Protein AF-T1AH25-F1 (afdb_monomer)

Sequence (63 aa):
MSIQTTMSASGPLAHGRRVPLERIRNIGIMAHIDAGKTTTTERVLFYTGRIHKMGEVHEGAAT

Solvent-accessible surface area (backbone atoms only — not comparable to full-atom values): 4632 Å² total; per-residue (Å²): 135,87,83,93,80,78,82,82,86,76,78,89,83,63,82,80,68,95,63,63,72,93,79,63,80,92,82,83,88,82,64,62,90,91,64,46,54,67,63,50,52,46,50,54,34,40,77,70,66,74,37,94,58,92,57,55,66,81,75,73,65,83,122

Organism: NCBI:txid410659

Mean predicted aligned error: 13.29 Å

InterPro domains:
  IPR000795 Translational (tr)-type GTP-binding domain [PF00009] (22-60)
  IPR027417 P-loop containing nucleoside triphosphate hydrolase [G3DSA:3.40.50.300] (25-63)
  IPR027417 P-loop containing nucleoside triphosphate hydrolase [G3DSA:3.40.50.300] (32-60)
  IPR027417 P-loop containing nucleoside triphosphate hydrolase [SSF52540] (20-62)

Foldseek 3Di:
DDDPDDDDDDDPPCPDDPDDPVPDDDDDQDDDVPPCSQVVVQVVCCVVVVDVDRCPRVVDDPD

Secondary structure (DSSP, 8-state):
----------S------SS-GGG---------TTS-HHHHHHHHHHHTTS-SSTTTTTTT---

pLDDT: mean 76.39, std 15.97, range [39.16, 94.75]

Radius of gyration: 22.97 Å; Cα contacts (8 Å, |Δi|>4): 24; chains: 1; bounding box: 26×31×74 Å

Structure (mmCIF, N/CA/C/O backbone):
data_AF-T1AH25-F1
#
_entry.id   AF-T1AH25-F1
#
loop_
_atom_site.group_PDB
_atom_site.id
_atom_site.type_symbol
_atom_site.label_atom_id
_atom_site.label_alt_id
_atom_site.label_comp_id
_atom_site.label_asym_id
_atom_site.label_entity_id
_atom_site.label_seq_id
_atom_site.pdbx_PDB_ins_code
_atom_site.Cartn_x
_atom_site.Cartn_y
_atom_site.Cartn_z
_atom_site.occupancy
_atom_site.B_iso_or_equiv
_atom_site.auth_seq_id
_atom_site.auth_comp_id
_atom_site.auth_asym_id
_atom_site.auth_atom_id
_atom_site.pdbx_PDB_model_num
ATOM 1 N N . MET A 1 1 ? -5.743 -19.472 61.588 1.00 44.00 1 MET A N 1
ATOM 2 C CA . MET A 1 1 ? -6.967 -19.816 60.835 1.00 44.00 1 MET A CA 1
ATOM 3 C C . MET A 1 1 ? -7.415 -18.542 60.132 1.00 44.00 1 MET A C 1
ATOM 5 O O . MET A 1 1 ? -8.212 -17.805 60.677 1.00 44.00 1 MET A O 1
ATOM 9 N N . SER A 1 2 ? -6.753 -18.059 59.082 1.00 48.19 2 SER A N 1
ATOM 10 C CA . SER A 1 2 ? -6.457 -18.70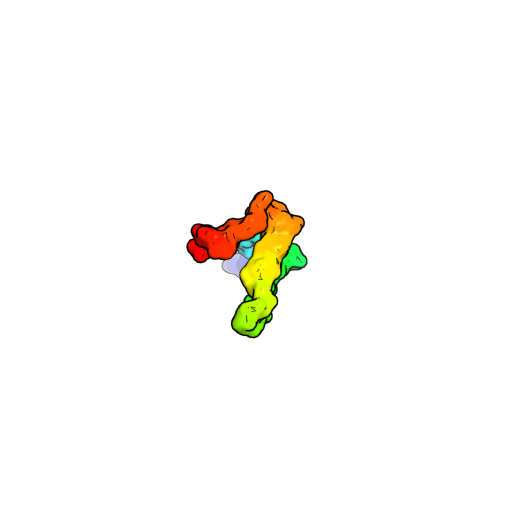3 57.791 1.00 48.19 2 SER A CA 1
ATOM 11 C C . 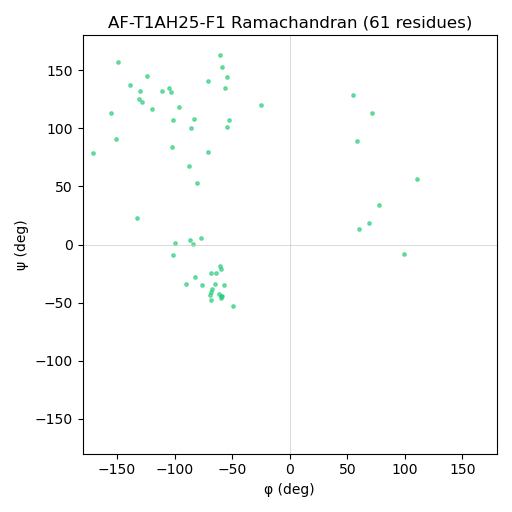SER A 1 2 ? -7.742 -19.123 57.078 1.00 48.19 2 SER A C 1
ATOM 13 O O . SER A 1 2 ? -8.194 -20.230 57.325 1.00 48.19 2 SER A O 1
ATOM 15 N N . ILE A 1 3 ? -8.314 -18.227 56.261 1.00 58.88 3 ILE A N 1
ATOM 16 C CA . ILE A 1 3 ? -8.762 -18.490 54.877 1.00 58.88 3 ILE A CA 1
ATOM 17 C C . ILE A 1 3 ? -9.166 -17.169 54.185 1.00 58.88 3 ILE A C 1
ATOM 19 O O . ILE A 1 3 ? -10.337 -16.836 54.044 1.00 58.88 3 ILE A O 1
ATOM 23 N N . GLN A 1 4 ? -8.177 -16.402 53.721 1.00 58.69 4 GLN A N 1
ATOM 24 C CA . GLN A 1 4 ? -8.370 -15.542 52.549 1.00 58.69 4 GLN A CA 1
ATOM 25 C C . GLN A 1 4 ? -8.087 -16.410 51.321 1.00 58.69 4 GLN A C 1
ATOM 27 O O . GLN A 1 4 ? -6.933 -16.697 51.012 1.00 58.69 4 GLN A O 1
ATOM 32 N N . THR A 1 5 ? -9.130 -16.900 50.654 1.00 62.12 5 THR A N 1
ATOM 33 C CA . THR A 1 5 ? -9.021 -17.521 49.326 1.00 62.12 5 THR A CA 1
ATOM 34 C C . THR A 1 5 ? -10.330 -17.322 48.572 1.00 62.12 5 THR A C 1
ATOM 36 O O . THR A 1 5 ? -11.233 -18.149 48.631 1.00 62.12 5 THR A O 1
ATOM 39 N N . THR A 1 6 ? -10.406 -16.229 47.819 1.00 65.12 6 THR A N 1
ATOM 40 C CA . THR A 1 6 ? -11.109 -16.221 46.538 1.00 65.12 6 THR A CA 1
ATOM 41 C C . THR A 1 6 ? -10.089 -15.857 45.459 1.00 65.12 6 THR A C 1
ATOM 43 O O . THR A 1 6 ? -9.419 -14.829 45.503 1.00 65.12 6 THR A O 1
ATOM 46 N N . MET A 1 7 ? -9.913 -16.837 44.578 1.00 56.75 7 MET A N 1
ATOM 47 C CA . MET A 1 7 ? -9.223 -16.892 43.285 1.00 56.75 7 MET A CA 1
ATOM 48 C C . MET A 1 7 ? -9.12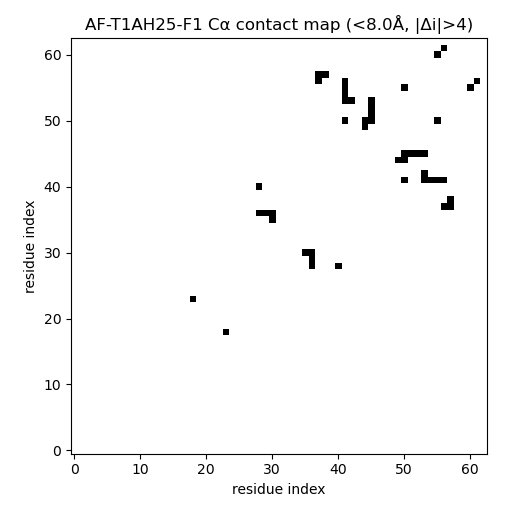9 -15.509 42.612 1.00 56.75 7 MET A C 1
ATOM 50 O O . MET A 1 7 ? -10.119 -14.793 42.527 1.00 56.75 7 MET A O 1
ATOM 54 N N . SER A 1 8 ? -7.934 -14.982 42.341 1.00 62.56 8 SER A N 1
ATOM 55 C CA . SER A 1 8 ? -7.085 -15.240 41.162 1.00 62.56 8 SER A CA 1
ATOM 56 C C . SER A 1 8 ? -7.778 -14.992 39.807 1.00 62.56 8 SER A C 1
ATOM 58 O O . SER A 1 8 ? -8.842 -15.529 39.526 1.00 62.56 8 SER A O 1
ATOM 60 N N . ALA A 1 9 ? -7.087 -14.192 38.980 1.00 60.75 9 ALA A N 1
ATOM 61 C CA . ALA A 1 9 ? -7.460 -13.639 37.670 1.00 60.75 9 ALA A CA 1
ATOM 62 C C . ALA A 1 9 ? -8.537 -12.533 37.743 1.00 60.75 9 ALA A C 1
ATOM 64 O O . ALA A 1 9 ? -9.672 -12.777 38.105 1.00 60.75 9 ALA A O 1
ATOM 65 N N . SER A 1 10 ? -8.274 -11.266 37.431 1.00 57.31 10 SER A N 1
ATOM 66 C CA . SER A 1 10 ? -7.421 -10.730 36.374 1.00 57.31 10 SER A CA 1
ATOM 67 C C . SER A 1 10 ? -6.942 -9.323 36.746 1.00 57.31 10 SER A C 1
ATOM 69 O O . SER A 1 10 ? -7.730 -8.376 36.771 1.00 57.31 10 SER A O 1
ATOM 71 N N . GLY A 1 11 ? -5.639 -9.156 36.981 1.00 54.50 11 GLY A N 1
ATOM 72 C CA . GLY A 1 11 ? -5.030 -7.838 36.797 1.00 54.50 11 GLY A CA 1
ATOM 73 C C . GLY A 1 11 ? -5.243 -7.386 35.344 1.00 54.50 11 GLY A C 1
ATOM 74 O O . GLY A 1 11 ? -5.389 -8.245 34.467 1.00 54.50 11 GLY A O 1
ATOM 75 N N . PRO A 1 12 ? -5.284 -6.077 35.046 1.00 58.22 12 PRO A N 1
ATOM 76 C CA . PRO A 1 12 ? -5.447 -5.598 33.681 1.00 58.22 12 PRO A CA 1
ATOM 77 C C . PRO A 1 12 ? -4.164 -5.872 32.881 1.00 58.22 12 PRO A C 1
ATOM 79 O O . PRO A 1 12 ? -3.345 -4.988 32.656 1.00 58.22 12 PRO A O 1
ATOM 82 N N . LEU A 1 13 ? -3.978 -7.110 32.418 1.00 56.94 13 LEU A N 1
ATOM 83 C CA . LEU A 1 13 ? -2.980 -7.465 31.409 1.00 56.94 13 LEU A CA 1
ATOM 84 C C . LEU A 1 13 ? -3.511 -7.114 30.016 1.00 56.94 13 LEU A C 1
ATOM 86 O O . LEU A 1 13 ? -3.537 -7.941 29.112 1.00 56.94 13 LEU A O 1
ATOM 90 N N . ALA A 1 14 ? -3.941 -5.871 29.827 1.00 56.69 14 ALA A N 1
ATOM 91 C CA . ALA A 1 14 ? -4.150 -5.320 28.502 1.00 56.69 14 ALA A CA 1
ATOM 92 C C . ALA A 1 14 ? -2.954 -4.419 28.213 1.00 56.69 14 ALA A C 1
ATOM 94 O O . ALA A 1 14 ? -3.001 -3.212 28.438 1.00 56.69 14 ALA A O 1
ATOM 95 N N . HIS A 1 15 ? -1.857 -5.016 27.737 1.00 61.34 15 HIS A N 1
ATOM 96 C CA . HIS A 1 15 ? -0.831 -4.250 27.034 1.00 61.34 15 HIS A CA 1
ATOM 97 C C . HIS A 1 15 ? -1.547 -3.476 25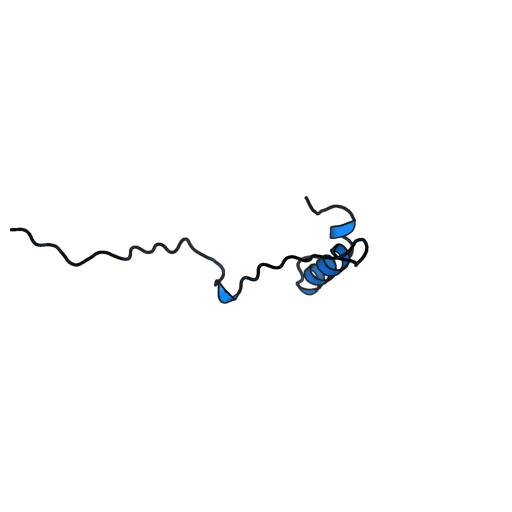.922 1.00 61.34 15 HIS A C 1
ATOM 99 O O . HIS A 1 15 ? -2.069 -4.071 24.978 1.00 61.34 15 HIS A O 1
ATOM 105 N N . GLY A 1 16 ? -1.676 -2.163 26.126 1.00 65.69 16 GLY A N 1
ATOM 106 C CA . GLY A 1 16 ? -2.633 -1.299 25.447 1.00 65.69 16 GLY A CA 1
ATOM 107 C C . GLY A 1 16 ? -2.530 -1.382 23.931 1.00 65.69 16 GLY A C 1
ATOM 108 O O . GLY A 1 16 ? -1.676 -0.749 23.308 1.00 65.69 16 GLY A O 1
ATOM 109 N N . ARG A 1 17 ? -3.440 -2.135 23.311 1.00 66.19 17 ARG A N 1
ATOM 110 C CA . ARG A 1 17 ? -3.569 -2.152 21.859 1.00 66.19 17 ARG A CA 1
ATOM 111 C C . ARG A 1 17 ? -4.424 -0.961 21.444 1.00 66.19 17 ARG A C 1
ATOM 113 O O . ARG A 1 17 ? -5.632 -0.969 21.640 1.00 66.19 17 ARG A O 1
ATOM 120 N N . ARG A 1 18 ? -3.799 0.056 20.839 1.00 79.56 18 ARG A N 1
ATOM 121 C CA . ARG A 1 18 ? -4.496 1.251 20.315 1.00 79.56 18 ARG A CA 1
ATOM 122 C C . ARG A 1 18 ? -5.532 0.935 19.228 1.00 79.56 18 ARG A C 1
ATOM 124 O O . ARG A 1 18 ? -6.383 1.767 18.943 1.00 79.56 18 ARG A O 1
ATOM 131 N N . VAL A 1 19 ? -5.443 -0.240 18.602 1.00 84.88 19 VAL A N 1
ATOM 132 C CA . VAL A 1 19 ? -6.301 -0.652 17.485 1.00 84.88 19 VAL A CA 1
ATOM 133 C C . VAL A 1 19 ? -6.866 -2.051 17.761 1.00 84.88 19 VAL A C 1
ATOM 135 O O . VAL A 1 19 ? -6.071 -2.968 17.983 1.00 84.88 19 VAL A O 1
ATOM 138 N N . PRO A 1 20 ? -8.199 -2.246 17.730 1.00 90.62 20 PRO A N 1
ATOM 139 C CA . PRO A 1 20 ? -8.822 -3.561 17.863 1.00 90.62 20 PRO A CA 1
ATOM 140 C C . PRO A 1 20 ? -8.280 -4.577 16.849 1.00 90.62 20 PRO A C 1
ATOM 142 O O . PRO A 1 20 ? -7.999 -4.230 15.701 1.00 90.62 20 PRO A O 1
ATOM 145 N N . LEU A 1 21 ? -8.160 -5.845 17.259 1.00 88.81 21 LEU A N 1
ATOM 146 C CA . LEU A 1 21 ? -7.662 -6.933 16.403 1.00 88.81 21 LEU A CA 1
ATOM 147 C C . LEU A 1 21 ? -8.480 -7.103 15.116 1.00 88.81 21 LEU A C 1
ATOM 149 O O . LEU A 1 21 ? -7.915 -7.365 14.059 1.00 88.81 21 LEU A O 1
ATOM 153 N N . GLU A 1 22 ? -9.791 -6.880 15.189 1.00 90.81 22 GLU A N 1
ATOM 154 C CA . GLU A 1 22 ? -10.719 -6.931 14.051 1.00 90.81 22 GLU A CA 1
ATOM 155 C C . GLU A 1 22 ? -10.391 -5.927 12.926 1.00 90.81 22 GLU A C 1
ATOM 157 O O . GLU A 1 22 ? -10.793 -6.133 11.781 1.00 90.81 22 GLU A O 1
ATOM 162 N N . ARG A 1 23 ? -9.637 -4.859 13.232 1.00 88.75 23 ARG A N 1
ATOM 163 C CA . ARG A 1 23 ? -9.262 -3.791 12.289 1.00 88.75 23 ARG A CA 1
ATOM 164 C C . ARG A 1 23 ? -7.844 -3.939 11.732 1.00 88.75 23 ARG A C 1
ATOM 166 O O . ARG A 1 23 ? -7.405 -3.086 10.967 1.00 88.75 23 ARG A O 1
ATOM 173 N N . ILE A 1 24 ? -7.116 -4.991 12.107 1.00 91.38 24 ILE A N 1
ATOM 174 C CA . ILE A 1 24 ? -5.753 -5.251 11.631 1.00 91.38 24 ILE A CA 1
ATOM 175 C C . ILE A 1 24 ? -5.790 -6.352 10.570 1.00 91.38 24 ILE A C 1
ATOM 177 O O . ILE A 1 24 ? -6.386 -7.409 10.772 1.00 91.38 24 ILE A O 1
ATOM 181 N N . ARG A 1 25 ? -5.120 -6.113 9.438 1.00 93.12 25 ARG A N 1
ATOM 182 C CA . ARG A 1 25 ? -4.941 -7.088 8.355 1.00 93.12 25 ARG A CA 1
ATOM 183 C C . ARG A 1 25 ? -3.457 -7.190 8.013 1.00 93.12 25 ARG A C 1
ATOM 185 O O . ARG A 1 25 ? -2.842 -6.189 7.665 1.00 93.12 25 ARG A O 1
ATOM 192 N N . ASN A 1 26 ? -2.905 -8.397 8.104 1.00 92.12 26 ASN A N 1
ATOM 193 C CA . ASN A 1 26 ? -1.558 -8.704 7.629 1.00 92.12 26 ASN A CA 1
ATOM 194 C C . ASN A 1 26 ? -1.689 -9.297 6.224 1.00 92.12 26 ASN A C 1
ATOM 196 O O . ASN A 1 26 ? -2.356 -10.318 6.062 1.00 92.12 26 ASN A O 1
ATOM 200 N N . ILE A 1 27 ? -1.109 -8.643 5.218 1.00 92.12 27 ILE A N 1
ATOM 201 C CA . ILE A 1 27 ? -1.234 -9.034 3.809 1.00 92.12 27 ILE A CA 1
ATOM 202 C C . ILE A 1 27 ? 0.167 -9.096 3.200 1.00 92.12 27 ILE A C 1
ATOM 204 O O . ILE A 1 27 ? 0.953 -8.166 3.369 1.00 92.12 27 ILE A O 1
ATOM 208 N N . GLY A 1 28 ? 0.465 -10.184 2.489 1.00 92.38 28 GLY A N 1
ATOM 209 C CA . GLY A 1 28 ? 1.675 -10.332 1.681 1.00 92.38 28 GLY A CA 1
ATOM 210 C C . GLY A 1 28 ? 1.325 -10.345 0.196 1.00 92.38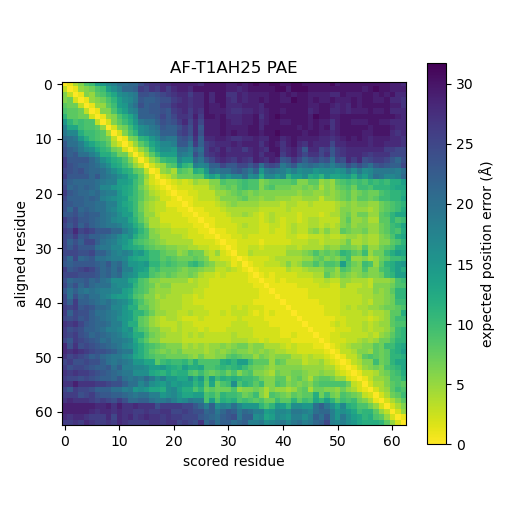 28 GLY A C 1
ATOM 211 O O . GLY A 1 28 ? 0.412 -11.060 -0.212 1.00 92.38 28 GLY A O 1
ATOM 212 N N . ILE A 1 29 ? 2.045 -9.564 -0.610 1.00 91.44 29 ILE A N 1
ATOM 213 C CA . ILE A 1 29 ? 1.863 -9.522 -2.067 1.00 91.44 29 ILE A CA 1
ATOM 214 C C . ILE A 1 29 ? 2.977 -10.358 -2.704 1.00 91.44 29 ILE A C 1
ATOM 216 O O . ILE A 1 29 ? 4.135 -9.945 -2.728 1.00 91.44 29 ILE A O 1
ATOM 220 N N . MET A 1 30 ? 2.624 -11.538 -3.217 1.00 92.50 30 MET A N 1
ATOM 221 C CA . MET A 1 30 ? 3.514 -12.395 -4.006 1.00 92.50 30 MET A CA 1
ATOM 222 C C . MET A 1 30 ? 3.121 -12.312 -5.476 1.00 92.50 30 MET A C 1
ATOM 224 O O . MET A 1 30 ? 1.940 -12.362 -5.807 1.00 92.50 30 MET A O 1
ATOM 228 N N . ALA A 1 31 ? 4.105 -12.169 -6.355 1.00 90.75 31 ALA A N 1
ATOM 229 C CA . ALA A 1 31 ? 3.865 -12.071 -7.786 1.00 90.75 31 ALA A CA 1
ATOM 230 C C . ALA A 1 31 ? 5.047 -12.655 -8.561 1.00 90.75 31 ALA A C 1
ATOM 232 O O . ALA A 1 31 ? 6.167 -12.701 -8.044 1.00 90.75 31 ALA A O 1
ATOM 233 N N . HIS A 1 32 ? 4.786 -13.072 -9.800 1.00 94.75 32 HIS A N 1
ATOM 234 C CA . HIS A 1 32 ? 5.831 -13.437 -10.753 1.00 94.75 32 HIS A CA 1
ATOM 235 C C . HIS A 1 32 ? 6.761 -12.241 -11.039 1.00 94.75 32 HIS A C 1
ATOM 237 O O . HIS A 1 32 ? 6.413 -11.091 -10.742 1.00 94.75 32 HIS A O 1
ATOM 243 N N . ILE A 1 33 ? 7.946 -12.509 -11.600 1.00 89.69 33 ILE A N 1
ATOM 244 C CA . ILE A 1 33 ? 8.865 -11.449 -12.036 1.00 89.69 33 ILE A CA 1
ATOM 245 C C . ILE A 1 33 ? 8.111 -10.542 -13.023 1.00 89.69 33 ILE A C 1
ATOM 247 O O . ILE A 1 33 ? 7.339 -11.023 -13.848 1.00 89.69 33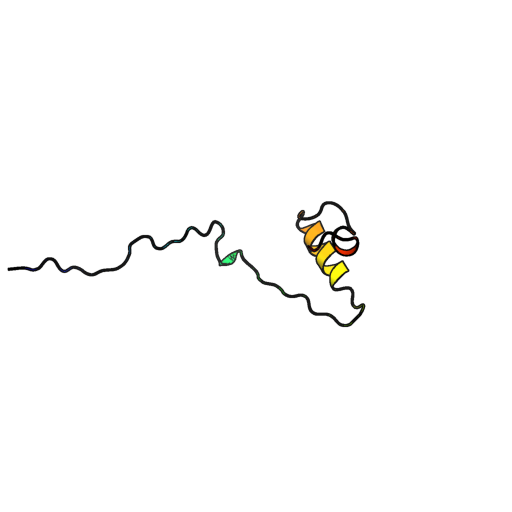 ILE A O 1
ATOM 251 N N . ASP A 1 34 ? 8.252 -9.230 -12.839 1.00 86.44 34 ASP A N 1
ATOM 252 C CA . ASP A 1 34 ? 7.604 -8.178 -13.635 1.00 86.44 34 ASP A CA 1
ATOM 253 C C . ASP A 1 34 ? 6.062 -8.154 -13.640 1.00 86.44 34 ASP A C 1
ATOM 255 O O . ASP A 1 34 ? 5.449 -7.384 -14.372 1.00 86.44 34 ASP A O 1
ATOM 259 N N . ALA A 1 35 ? 5.396 -8.882 -1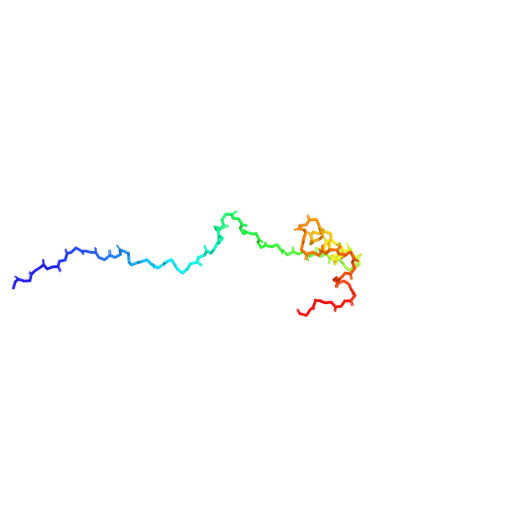2.737 1.00 89.06 35 ALA A N 1
ATOM 260 C CA . ALA A 1 35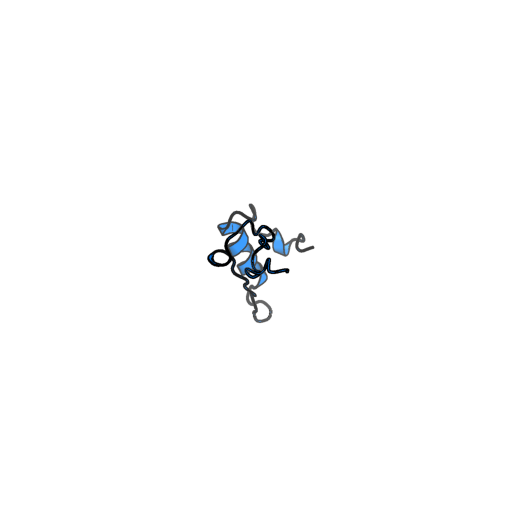 ? 3.933 -8.847 -12.597 1.00 89.06 35 ALA A CA 1
ATOM 261 C C . ALA A 1 35 ? 3.388 -7.594 -11.869 1.00 89.06 35 ALA A C 1
ATOM 263 O O . ALA A 1 35 ? 2.200 -7.512 -11.563 1.00 89.06 35 ALA A O 1
ATOM 264 N N . GLY A 1 36 ? 4.240 -6.616 -11.545 1.00 87.75 36 GLY A N 1
ATOM 265 C CA . GLY A 1 36 ? 3.799 -5.356 -10.934 1.00 87.75 36 GLY A CA 1
ATOM 266 C C . GLY A 1 36 ? 3.482 -5.432 -9.433 1.00 87.75 36 GLY A C 1
ATOM 267 O O . GLY A 1 36 ? 2.606 -4.707 -8.954 1.00 87.75 36 GLY A O 1
ATOM 268 N N . LYS A 1 37 ? 4.205 -6.271 -8.666 1.00 93.44 37 LYS A N 1
ATOM 269 C CA . LYS A 1 37 ? 4.131 -6.323 -7.185 1.00 93.44 37 LYS A CA 1
ATOM 270 C C . LYS A 1 37 ? 4.260 -4.924 -6.574 1.00 93.44 37 LYS A C 1
ATOM 272 O O . LYS A 1 37 ? 3.404 -4.493 -5.809 1.00 93.44 37 LYS A O 1
ATOM 277 N N . THR A 1 38 ? 5.317 -4.212 -6.951 1.00 89.38 38 THR A N 1
ATOM 278 C CA . THR A 1 38 ? 5.648 -2.893 -6.403 1.00 89.38 38 THR A CA 1
ATOM 279 C C . THR A 1 38 ? 4.625 -1.837 -6.834 1.00 89.38 38 THR A C 1
ATOM 281 O O . THR A 1 38 ? 4.133 -1.086 -5.998 1.00 89.38 38 THR A O 1
ATOM 284 N N . THR A 1 39 ? 4.176 -1.864 -8.093 1.00 89.31 39 THR A N 1
ATOM 285 C CA . THR A 1 39 ? 3.139 -0.953 -8.614 1.00 89.31 39 THR A CA 1
ATOM 286 C C . THR A 1 39 ? 1.779 -1.155 -7.956 1.00 89.31 39 THR A C 1
ATOM 288 O O . THR A 1 39 ? 1.033 -0.198 -7.755 1.00 89.31 39 THR A O 1
ATOM 291 N N . THR A 1 40 ? 1.436 -2.390 -7.592 1.00 90.69 40 THR A N 1
ATOM 292 C CA . THR A 1 40 ? 0.210 -2.671 -6.835 1.00 90.69 40 THR A CA 1
ATOM 293 C C . THR A 1 40 ? 0.314 -2.143 -5.405 1.00 90.69 40 THR A C 1
ATOM 295 O O . THR A 1 40 ? -0.618 -1.491 -4.936 1.00 90.69 40 THR A O 1
ATOM 298 N N . THR A 1 41 ? 1.455 -2.340 -4.736 1.00 91.19 41 THR A N 1
ATOM 299 C CA . THR A 1 41 ? 1.700 -1.789 -3.392 1.00 91.19 41 THR A CA 1
ATOM 300 C C . THR A 1 41 ? 1.589 -0.267 -3.371 1.00 91.19 41 THR A C 1
ATOM 302 O O . THR A 1 41 ? 0.930 0.284 -2.493 1.00 91.19 41 THR A O 1
ATOM 305 N N . GLU A 1 42 ? 2.161 0.424 -4.357 1.00 90.44 42 GLU A N 1
ATOM 306 C CA . GLU A 1 42 ? 2.055 1.883 -4.450 1.00 90.44 42 GLU A CA 1
ATOM 307 C C . GLU A 1 42 ? 0.619 2.365 -4.560 1.00 90.44 42 GLU A C 1
ATOM 309 O O . GLU A 1 42 ? 0.220 3.285 -3.854 1.00 90.44 42 GLU A O 1
ATOM 314 N N . ARG A 1 43 ? -0.192 1.709 -5.391 1.00 90.19 43 ARG A N 1
ATOM 315 C CA . ARG A 1 43 ? -1.609 2.056 -5.512 1.00 90.19 43 ARG A CA 1
ATOM 316 C C . ARG A 1 43 ? -2.349 1.862 -4.195 1.00 90.19 43 ARG A C 1
ATOM 318 O O . ARG A 1 43 ? -3.127 2.728 -3.811 1.00 90.19 43 ARG A O 1
ATOM 325 N N . VAL A 1 44 ? -2.085 0.767 -3.479 1.00 90.31 44 VAL A N 1
ATOM 326 C CA . VAL A 1 44 ? -2.672 0.528 -2.151 1.00 90.31 44 VAL A CA 1
ATOM 327 C C . VAL A 1 44 ? -2.287 1.646 -1.180 1.00 90.31 44 VAL A C 1
ATOM 329 O O . VAL A 1 44 ? -3.150 2.184 -0.486 1.00 90.31 44 VAL A O 1
ATOM 332 N N . LEU A 1 45 ? -1.018 2.046 -1.145 1.00 90.31 45 LEU A N 1
ATOM 333 C CA . LEU A 1 45 ? -0.558 3.119 -0.265 1.00 90.31 45 LEU A CA 1
ATOM 334 C C . LEU A 1 45 ? -1.126 4.487 -0.670 1.00 90.31 45 LEU A C 1
ATOM 336 O O . LEU A 1 45 ? -1.501 5.271 0.199 1.00 90.31 45 LEU A O 1
ATOM 340 N N . PHE A 1 46 ? -1.243 4.766 -1.967 1.00 90.25 46 PHE A N 1
ATOM 341 C CA . PHE A 1 46 ? -1.770 6.034 -2.466 1.00 90.25 46 PHE A CA 1
ATOM 342 C C . PHE A 1 46 ? -3.261 6.166 -2.164 1.00 90.25 46 PHE A C 1
ATOM 344 O O . PHE A 1 46 ? -3.702 7.163 -1.599 1.00 90.25 46 PHE A O 1
ATOM 351 N N . TYR A 1 47 ? -4.045 5.126 -2.458 1.00 91.31 47 TYR A N 1
ATOM 352 C CA . TYR A 1 47 ? -5.485 5.137 -2.200 1.00 91.31 47 TYR A CA 1
ATOM 353 C C . TYR A 1 47 ? -5.828 5.116 -0.708 1.00 91.31 47 TYR A C 1
ATOM 355 O O . TYR A 1 47 ? -6.890 5.595 -0.321 1.00 91.31 47 TYR A O 1
ATOM 363 N N . THR A 1 48 ? -4.934 4.605 0.142 1.00 91.25 48 THR A N 1
ATOM 364 C CA . THR A 1 48 ? -5.083 4.692 1.606 1.00 91.25 48 THR A CA 1
ATOM 365 C C . THR A 1 48 ? -4.568 6.011 2.190 1.00 91.25 48 THR A C 1
ATOM 367 O O . THR A 1 48 ? -4.632 6.197 3.405 1.00 91.25 48 THR A O 1
ATOM 370 N N . GLY A 1 49 ? -4.062 6.927 1.354 1.00 87.56 49 GLY A N 1
ATOM 371 C CA . GLY A 1 49 ? -3.518 8.220 1.775 1.00 87.56 49 GLY A CA 1
ATOM 372 C C . GLY A 1 49 ? -2.204 8.118 2.553 1.00 87.56 49 GLY A C 1
ATOM 373 O O . GLY A 1 49 ? -1.851 9.046 3.273 1.00 87.56 49 GLY A O 1
ATOM 374 N N . ARG A 1 50 ? -1.497 6.983 2.461 1.00 86.50 50 ARG A N 1
ATOM 375 C CA . ARG A 1 50 ? -0.192 6.761 3.104 1.00 86.50 50 ARG A CA 1
ATOM 376 C C . ARG A 1 50 ? 0.972 7.337 2.306 1.00 86.50 50 ARG A C 1
ATOM 378 O O . ARG A 1 50 ? 1.975 7.685 2.917 1.00 86.50 50 ARG A O 1
ATOM 385 N N . ILE A 1 51 ? 0.825 7.435 0.987 1.00 83.19 51 ILE A N 1
ATOM 386 C CA . ILE A 1 51 ? 1.737 8.165 0.100 1.00 83.19 51 ILE A CA 1
ATOM 387 C C . ILE A 1 51 ? 0.941 9.206 -0.682 1.00 83.19 51 ILE A C 1
ATOM 389 O O . ILE A 1 51 ? -0.216 8.971 -1.039 1.00 83.19 51 ILE A O 1
ATOM 393 N N . HIS A 1 52 ? 1.559 10.352 -0.954 1.00 76.38 52 HIS A N 1
ATOM 394 C CA . HIS A 1 52 ? 0.908 11.469 -1.648 1.00 76.38 52 HIS A CA 1
ATOM 395 C C . HIS A 1 52 ? 1.303 11.560 -3.128 1.00 76.38 52 HIS A C 1
ATOM 397 O O . HIS A 1 52 ? 0.680 12.308 -3.883 1.00 76.38 52 HIS A O 1
ATOM 403 N N . LYS A 1 53 ? 2.300 10.777 -3.562 1.00 76.19 53 LYS A N 1
ATOM 404 C CA . LYS A 1 53 ? 2.787 10.737 -4.942 1.00 76.19 53 LYS A CA 1
ATOM 405 C C . LYS A 1 53 ? 3.083 9.300 -5.383 1.00 76.19 53 LYS A C 1
ATOM 407 O O . LYS A 1 53 ? 3.658 8.514 -4.639 1.00 76.19 53 LYS A O 1
ATOM 412 N N . MET A 1 54 ? 2.689 8.961 -6.610 1.00 76.56 54 MET A N 1
ATOM 413 C CA . MET A 1 54 ? 3.042 7.680 -7.240 1.00 76.56 54 MET A CA 1
ATOM 414 C C . MET A 1 54 ? 4.538 7.660 -7.598 1.00 76.56 54 MET A C 1
ATOM 416 O O . MET A 1 54 ? 5.059 8.676 -8.059 1.00 76.56 54 MET A O 1
ATOM 420 N N . GLY A 1 55 ? 5.211 6.521 -7.408 1.00 70.69 55 GLY A N 1
ATOM 421 C CA . GLY A 1 55 ? 6.652 6.354 -7.648 1.00 70.69 55 GLY A CA 1
ATOM 422 C C . GLY A 1 55 ? 7.545 6.437 -6.402 1.00 70.69 55 GLY A C 1
ATOM 423 O O . GLY A 1 55 ? 8.726 6.124 -6.495 1.00 70.69 55 GLY A O 1
ATOM 424 N N . GLU A 1 56 ? 7.017 6.805 -5.226 1.00 68.12 56 GLU A N 1
ATOM 425 C CA . GLU A 1 56 ? 7.806 6.893 -3.978 1.00 68.12 56 GLU A CA 1
ATOM 426 C C . GLU A 1 56 ? 8.379 5.542 -3.508 1.00 68.12 56 GLU A C 1
ATOM 428 O O . GLU A 1 56 ? 9.390 5.511 -2.809 1.00 68.12 56 GLU A O 1
ATOM 433 N N . VAL A 1 57 ? 7.769 4.416 -3.895 1.00 73.25 57 VAL A N 1
ATOM 434 C CA . VAL A 1 57 ? 8.232 3.080 -3.489 1.00 73.25 57 VAL A CA 1
ATOM 435 C C . VAL A 1 57 ? 9.240 2.517 -4.493 1.00 73.25 57 VAL A C 1
ATOM 437 O O . VAL A 1 57 ? 10.171 1.833 -4.075 1.00 73.25 57 VAL A O 1
ATOM 440 N N . HIS A 1 58 ? 9.096 2.806 -5.793 1.00 68.12 58 HIS A N 1
ATOM 441 C CA . HIS A 1 58 ? 10.075 2.378 -6.808 1.00 68.12 58 HIS A CA 1
ATOM 442 C C . HIS A 1 58 ? 11.360 3.227 -6.801 1.00 68.12 58 HIS A C 1
ATOM 444 O O . HIS A 1 58 ? 12.429 2.672 -7.029 1.00 68.12 58 HIS A O 1
ATOM 450 N N . GLU A 1 59 ? 11.280 4.534 -6.512 1.00 64.69 59 GLU A N 1
ATOM 451 C CA . GLU A 1 59 ? 12.410 5.484 -6.617 1.00 64.69 59 GLU A CA 1
ATOM 452 C C . GLU A 1 59 ? 13.307 5.570 -5.361 1.00 64.69 59 GLU A C 1
ATOM 454 O O . GLU A 1 59 ? 14.256 6.348 -5.334 1.00 64.69 59 GLU A O 1
ATOM 459 N N . GLY A 1 60 ? 13.066 4.757 -4.326 1.00 57.91 60 GLY A N 1
ATOM 460 C CA . GLY A 1 60 ? 14.053 4.560 -3.251 1.00 57.91 60 GLY A CA 1
ATOM 461 C C . GLY A 1 60 ? 13.715 5.141 -1.876 1.00 57.91 60 GLY A C 1
ATOM 462 O O . GLY A 1 60 ? 14.527 5.850 -1.288 1.00 57.91 60 GLY A O 1
ATOM 463 N N . ALA A 1 61 ? 12.5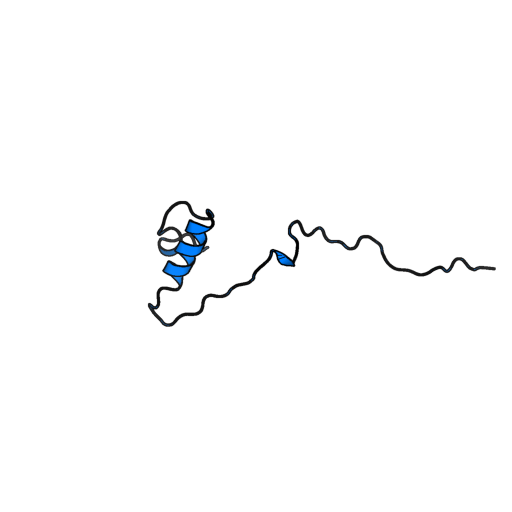76 4.756 -1.297 1.00 47.34 61 ALA A N 1
ATOM 464 C CA . ALA A 1 61 ? 12.321 4.942 0.139 1.00 47.34 61 ALA A CA 1
ATOM 465 C C . ALA A 1 61 ? 11.762 3.687 0.839 1.00 47.34 61 ALA A C 1
ATOM 467 O O . ALA A 1 61 ? 11.131 3.786 1.889 1.00 47.34 61 ALA A O 1
ATOM 468 N N . ALA A 1 62 ? 11.986 2.495 0.277 1.00 48.28 62 ALA A N 1
ATOM 469 C CA . ALA A 1 62 ? 11.770 1.233 0.987 1.00 48.28 62 ALA A CA 1
ATOM 470 C C . ALA A 1 62 ? 13.043 0.851 1.768 1.00 48.28 62 ALA A C 1
ATOM 472 O O . ALA A 1 62 ? 13.731 -0.101 1.401 1.00 48.28 62 ALA A O 1
ATOM 473 N N . THR A 1 63 ? 13.373 1.634 2.798 1.00 39.16 63 THR A N 1
ATOM 474 C CA . THR A 1 63 ? 14.384 1.286 3.814 1.00 39.16 63 THR A CA 1
ATOM 475 C C . THR A 1 63 ? 13.692 0.737 5.052 1.00 39.16 63 THR A C 1
ATOM 477 O O . THR A 1 63 ? 12.636 1.297 5.425 1.00 39.16 63 THR A O 1
#